Protein AF-W5MY92-F1 (afdb_monomer_lite)

Foldseek 3Di:
DDQDDDDVTDDDDDPDHDDDWFFQLPSQRPPCVPPPDDDDPVVQVVSCVVCVVVVNNCVCVVRVHRGHTDDPPD

Sequence (74 aa):
MNACFGPHGILFLPQKPYLTDGTLREQVIYPLKKIYPVTGSADDERILRFLELAGVPGLLKRTGGLDENVDWNW

Organism: Lepisosteus oculatus (NCBI:txid7918)

pLDDT: mean 85.02, std 10.85, range [46.19, 97.12]

InterPro domains:
  IPR050835 ATP-binding cassette sub-family D [PTHR11384] (8-73)

Radius of gyration: 13.37 Å; chains: 1; bounding box: 30×34×30 Å

Secondary structure (DSSP, 8-state):
----BSTTSB-PPPSS----SEEHHHHHTTT-TTTS-S--HHHHHHHHHHHHHTT-THHHHHHTSSSSEE----

Structure (mmCIF, N/CA/C/O backbone):
data_AF-W5MY92-F1
#
_entry.id   AF-W5MY92-F1
#
loop_
_atom_site.group_PDB
_atom_site.id
_atom_site.type_symbol
_atom_site.label_atom_id
_atom_site.label_alt_id
_atom_site.label_comp_id
_atom_site.label_asym_id
_atom_site.label_entity_id
_atom_site.label_seq_id
_atom_site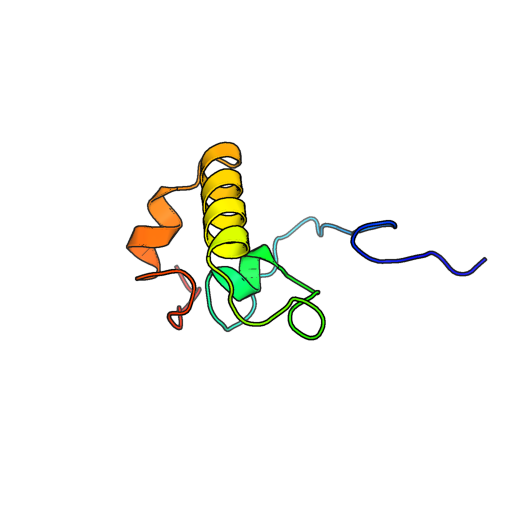.pdbx_PDB_ins_code
_atom_site.Cartn_x
_atom_site.Cartn_y
_atom_site.Cartn_z
_atom_site.occupancy
_atom_site.B_iso_or_equiv
_atom_site.auth_seq_id
_atom_site.auth_comp_id
_atom_site.auth_asym_id
_atom_site.auth_atom_id
_atom_site.pdbx_PDB_model_num
ATOM 1 N N . MET A 1 1 ? 17.486 -19.713 -16.721 1.00 46.19 1 MET A N 1
ATOM 2 C CA . MET A 1 1 ? 16.612 -18.581 -17.093 1.00 46.19 1 MET A CA 1
ATOM 3 C C . MET A 1 1 ? 16.322 -17.812 -15.820 1.00 46.19 1 MET A C 1
ATOM 5 O O . MET A 1 1 ? 15.651 -18.358 -14.956 1.00 46.19 1 MET A O 1
ATOM 9 N N . ASN A 1 2 ? 16.888 -16.617 -15.649 1.00 53.91 2 ASN A N 1
ATOM 10 C CA . ASN A 1 2 ? 16.535 -15.781 -14.503 1.00 53.91 2 ASN A CA 1
ATOM 11 C C . ASN A 1 2 ? 15.158 -15.190 -14.793 1.00 53.91 2 ASN A C 1
ATOM 13 O O . ASN A 1 2 ? 15.014 -14.429 -15.746 1.00 53.91 2 ASN A O 1
ATOM 17 N N . ALA A 1 3 ? 14.143 -15.586 -14.029 1.00 59.81 3 ALA A N 1
ATOM 18 C CA . ALA A 1 3 ? 12.867 -14.894 -14.076 1.00 59.81 3 ALA A CA 1
ATOM 19 C C . ALA A 1 3 ? 13.106 -13.439 -13.647 1.00 59.81 3 ALA A C 1
ATOM 21 O O . ALA A 1 3 ? 13.642 -13.186 -12.568 1.00 59.81 3 ALA A O 1
ATOM 22 N N . CYS A 1 4 ? 12.752 -12.487 -14.507 1.00 73.69 4 CYS A N 1
ATOM 23 C CA . CYS A 1 4 ? 12.711 -11.084 -14.121 1.00 73.69 4 CYS A CA 1
ATOM 24 C C . CYS A 1 4 ? 11.483 -10.899 -13.222 1.00 73.69 4 CYS A C 1
ATOM 26 O O . CYS A 1 4 ? 10.353 -11.089 -13.670 1.00 73.69 4 CYS A O 1
ATOM 28 N N . PHE A 1 5 ? 11.700 -10.574 -11.950 1.00 77.12 5 PHE A N 1
ATOM 29 C CA . PHE A 1 5 ? 10.639 -10.233 -11.001 1.00 77.12 5 PHE A CA 1
ATOM 30 C C . PHE A 1 5 ? 10.480 -8.708 -10.925 1.00 7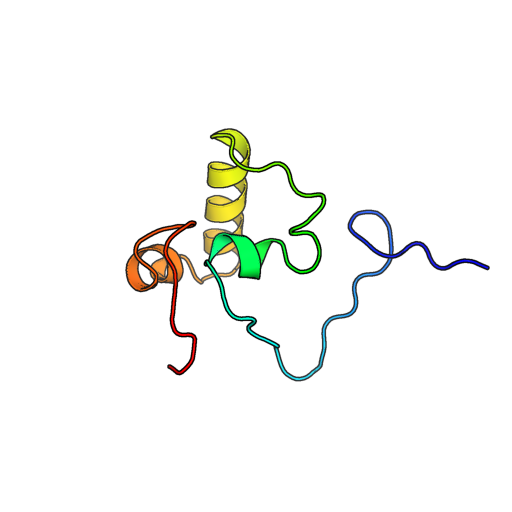7.12 5 PHE A C 1
ATOM 32 O O . PHE A 1 5 ? 11.462 -7.979 -11.076 1.00 77.12 5 PHE A O 1
ATOM 39 N N . GLY A 1 6 ? 9.262 -8.220 -10.672 1.00 74.06 6 GLY A N 1
ATOM 40 C CA . GLY A 1 6 ? 8.977 -6.788 -10.486 1.00 74.06 6 GLY A CA 1
ATOM 41 C C . GLY A 1 6 ? 8.118 -6.155 -11.596 1.00 74.06 6 GLY A C 1
ATOM 42 O O . GLY A 1 6 ? 7.503 -6.885 -12.370 1.00 74.06 6 GLY A O 1
ATOM 43 N N . PRO A 1 7 ? 8.059 -4.809 -11.695 1.00 76.31 7 PRO A N 1
ATOM 44 C CA . PRO A 1 7 ? 7.098 -4.073 -12.539 1.00 76.31 7 PRO A CA 1
ATOM 45 C C . PRO A 1 7 ? 7.085 -4.425 -14.030 1.00 76.31 7 PRO A C 1
ATOM 47 O O . PRO A 1 7 ? 6.061 -4.279 -14.689 1.00 76.31 7 PRO A O 1
ATOM 50 N N . HIS A 1 8 ? 8.224 -4.870 -14.562 1.00 82.81 8 HIS A N 1
ATOM 51 C CA . HIS A 1 8 ? 8.388 -5.273 -15.964 1.00 82.81 8 HIS A CA 1
ATOM 52 C C . HIS A 1 8 ? 8.542 -6.792 -16.129 1.00 82.81 8 HIS A C 1
ATOM 54 O O . HIS A 1 8 ? 8.973 -7.272 -17.174 1.00 82.81 8 HIS A O 1
ATOM 60 N N . GLY A 1 9 ? 8.244 -7.544 -15.073 1.00 86.25 9 GLY A N 1
ATOM 61 C CA . GLY A 1 9 ? 8.425 -8.981 -14.988 1.00 86.25 9 GLY A CA 1
ATOM 62 C C . GLY A 1 9 ? 7.196 -9.661 -14.400 1.00 86.25 9 GLY A C 1
ATOM 63 O O . GLY A 1 9 ? 6.063 -9.281 -14.683 1.00 86.25 9 GLY A O 1
ATOM 64 N N . ILE A 1 10 ? 7.421 -10.682 -13.578 1.00 87.56 10 ILE A N 1
ATOM 65 C CA . ILE A 1 10 ? 6.346 -11.422 -12.911 1.00 87.56 10 ILE A CA 1
ATOM 66 C C . ILE A 1 10 ? 6.156 -10.885 -11.485 1.00 87.56 10 ILE A C 1
ATOM 68 O O . ILE A 1 10 ? 7.126 -10.755 -10.730 1.00 87.56 10 ILE A O 1
ATOM 72 N N . LEU A 1 11 ? 4.900 -10.615 -11.113 1.00 87.44 11 LEU A N 1
ATOM 73 C CA . LEU A 1 11 ? 4.462 -10.336 -9.744 1.00 87.44 11 LEU A CA 1
ATOM 74 C C . LEU A 1 11 ? 3.526 -11.458 -9.281 1.00 87.44 11 LEU A C 1
ATOM 76 O O . LEU A 1 11 ? 2.541 -11.765 -9.950 1.00 87.44 11 LEU A O 1
ATOM 80 N N . PHE A 1 12 ? 3.830 -12.061 -8.135 1.00 87.50 12 PHE A N 1
ATOM 81 C CA . PHE A 1 12 ? 3.003 -13.107 -7.540 1.00 87.50 12 PHE A CA 1
ATOM 82 C C . PHE A 1 12 ? 2.040 -12.487 -6.537 1.00 87.50 12 PHE A C 1
ATOM 84 O O . PHE A 1 12 ? 2.473 -11.806 -5.609 1.00 87.50 12 PHE A O 1
ATOM 91 N N . LEU A 1 13 ? 0.747 -12.759 -6.706 1.00 88.75 13 LEU A N 1
ATOM 92 C CA . LEU A 1 13 ? -0.265 -12.427 -5.712 1.00 88.75 13 LEU A CA 1
ATOM 93 C C . LEU A 1 13 ? -0.653 -13.703 -4.952 1.00 88.75 13 LEU A C 1
ATOM 95 O O . LEU A 1 13 ? -1.026 -14.696 -5.58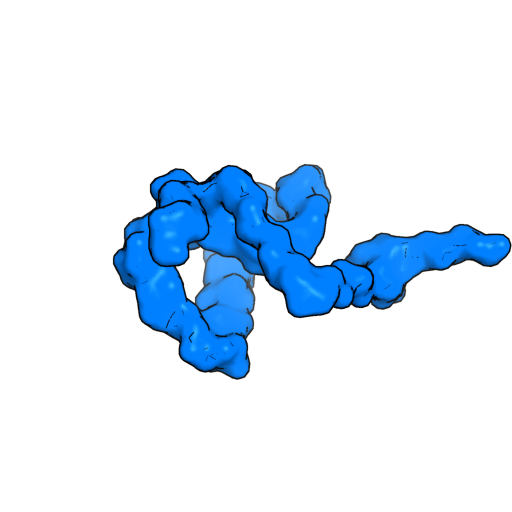3 1.00 88.75 13 LEU A O 1
ATOM 99 N N . PRO A 1 14 ? -0.535 -13.716 -3.616 1.00 90.62 14 PRO A N 1
ATOM 100 C CA . PRO A 1 14 ? -0.930 -14.859 -2.805 1.00 90.62 14 PRO A CA 1
ATOM 101 C C . PRO A 1 14 ? -2.454 -15.021 -2.792 1.00 90.62 14 PRO A C 1
ATOM 103 O O . PRO A 1 14 ? -3.203 -14.072 -3.009 1.00 90.62 14 PRO A O 1
ATOM 106 N N . GLN A 1 15 ? -2.928 -16.223 -2.458 1.00 94.44 15 GLN A N 1
ATOM 107 C CA . GLN A 1 15 ? -4.364 -16.477 -2.294 1.00 94.44 15 GLN A CA 1
ATOM 108 C C . GLN A 1 15 ? -4.966 -15.730 -1.090 1.00 94.44 15 GLN A C 1
ATOM 110 O O . GLN A 1 15 ? -6.143 -15.378 -1.108 1.00 94.44 15 GLN A O 1
ATOM 115 N N . LYS A 1 16 ? -4.168 -15.496 -0.040 1.00 90.75 16 LYS A N 1
ATOM 116 C CA . LYS A 1 16 ? -4.528 -14.651 1.104 1.00 90.75 16 LYS A CA 1
ATOM 117 C C . LYS A 1 16 ? -3.659 -13.395 1.073 1.00 90.75 16 LYS A C 1
ATOM 119 O O . LYS A 1 16 ? -2.440 -13.553 1.025 1.00 90.75 16 LYS A O 1
ATOM 124 N N . PRO A 1 17 ? -4.246 -12.187 1.090 1.00 86.69 17 PRO A N 1
ATOM 125 C CA . PRO A 1 17 ? -3.470 -10.957 1.052 1.00 86.69 17 PRO A CA 1
ATOM 126 C C . PRO A 1 17 ? -2.600 -10.830 2.305 1.00 86.69 17 PRO A C 1
ATOM 128 O O . PRO A 1 17 ? -3.021 -11.196 3.403 1.00 86.69 17 PRO A O 1
ATOM 131 N N . TYR A 1 18 ? -1.397 -10.292 2.126 1.00 83.56 18 TYR A N 1
ATOM 132 C CA . TYR A 1 18 ? -0.537 -9.870 3.223 1.00 83.56 18 TYR A CA 1
ATOM 133 C C . TYR A 1 18 ? -0.645 -8.359 3.357 1.00 83.56 18 TYR A C 1
ATOM 135 O O . TYR A 1 18 ? -0.451 -7.646 2.374 1.00 83.56 18 TYR A O 1
ATOM 143 N N . LEU A 1 19 ? -0.940 -7.897 4.566 1.00 86.38 19 LEU A N 1
ATOM 144 C CA . LEU A 1 19 ? -0.777 -6.501 4.942 1.00 86.38 19 LEU A CA 1
ATOM 145 C C . LEU A 1 19 ? 0.467 -6.433 5.817 1.00 86.38 19 LEU A C 1
ATOM 147 O O . LEU A 1 19 ? 0.568 -7.166 6.801 1.00 86.38 19 LEU A O 1
ATOM 151 N N . THR A 1 20 ? 1.451 -5.638 5.408 1.00 82.50 20 THR A N 1
ATOM 152 C CA . THR A 1 20 ? 2.644 -5.409 6.232 1.00 82.50 20 THR A CA 1
ATOM 153 C C . THR A 1 20 ? 2.397 -4.252 7.184 1.00 82.50 20 THR A C 1
ATOM 155 O O . THR A 1 20 ? 1.551 -3.405 6.917 1.00 82.50 20 THR A O 1
ATOM 158 N N . ASP A 1 21 ? 3.187 -4.144 8.244 1.00 87.12 21 ASP A N 1
ATOM 159 C CA . ASP A 1 21 ? 3.227 -2.899 9.006 1.00 87.12 21 ASP A CA 1
ATOM 160 C C . ASP A 1 21 ? 3.682 -1.748 8.097 1.00 87.12 21 ASP A C 1
ATOM 162 O O . ASP A 1 21 ? 4.504 -1.947 7.190 1.00 87.12 21 ASP A O 1
ATOM 166 N N . GLY A 1 22 ? 3.141 -0.554 8.332 1.00 89.38 22 GLY A N 1
ATOM 167 C CA . GLY A 1 22 ? 3.509 0.655 7.600 1.00 89.38 22 GLY A CA 1
ATOM 168 C C . GLY A 1 22 ? 2.319 1.423 7.042 1.00 89.38 22 GLY A C 1
ATOM 169 O O . GLY A 1 22 ? 1.165 1.207 7.420 1.00 89.38 22 GLY A O 1
ATOM 170 N N . THR A 1 23 ? 2.625 2.349 6.142 1.00 92.69 23 THR A N 1
ATOM 171 C CA . THR A 1 23 ? 1.668 3.333 5.627 1.00 92.69 23 THR A CA 1
ATOM 172 C C . THR A 1 23 ? 0.830 2.779 4.473 1.00 92.69 23 THR A C 1
ATOM 174 O O . THR A 1 23 ? 1.155 1.745 3.880 1.00 92.69 23 THR A O 1
ATOM 177 N N . LEU A 1 24 ? -0.252 3.474 4.103 1.00 93.12 24 LEU A N 1
ATOM 178 C CA . LEU A 1 24 ? -1.056 3.103 2.931 1.00 93.12 24 LEU A CA 1
ATOM 179 C C . LEU A 1 24 ? -0.217 3.107 1.644 1.00 93.12 24 LEU A C 1
ATOM 181 O O . LEU A 1 24 ? -0.366 2.208 0.815 1.00 93.12 24 LEU A O 1
ATOM 185 N N . ARG A 1 25 ? 0.699 4.074 1.491 1.00 92.31 25 ARG A N 1
ATOM 186 C CA . ARG A 1 25 ? 1.644 4.117 0.367 1.00 92.31 25 ARG A CA 1
ATOM 187 C C . ARG A 1 25 ? 2.440 2.824 0.289 1.00 92.31 25 ARG A C 1
ATOM 189 O O . ARG A 1 25 ? 2.533 2.237 -0.784 1.00 92.31 25 ARG A O 1
ATOM 196 N N . GLU A 1 26 ? 2.978 2.377 1.419 1.00 90.44 26 GLU A N 1
ATOM 197 C CA . GLU A 1 26 ? 3.818 1.183 1.502 1.00 90.44 26 GLU A CA 1
ATOM 198 C C . GLU A 1 26 ? 3.061 -0.096 1.139 1.00 90.44 26 GLU A C 1
ATOM 200 O O . GLU A 1 26 ? 3.631 -0.947 0.455 1.00 90.44 26 GLU A O 1
ATOM 205 N N . GLN A 1 27 ? 1.773 -0.193 1.493 1.00 90.75 27 GLN A N 1
ATOM 206 C CA . GLN A 1 27 ? 0.918 -1.297 1.045 1.00 90.75 27 GLN A CA 1
ATOM 207 C C . GLN A 1 27 ? 0.729 -1.296 -0.473 1.00 90.75 27 GLN A C 1
ATOM 209 O O . GLN A 1 27 ? 0.858 -2.335 -1.116 1.00 90.75 27 GLN A O 1
ATOM 214 N N . VAL A 1 28 ? 0.440 -0.133 -1.065 1.00 91.00 28 VAL A N 1
ATOM 215 C CA . VAL A 1 28 ? 0.162 -0.022 -2.507 1.00 91.00 28 VAL A CA 1
ATOM 216 C C . VAL A 1 28 ? 1.404 -0.323 -3.347 1.00 91.00 28 VAL A C 1
ATOM 218 O O . VAL A 1 28 ? 1.298 -0.958 -4.395 1.00 91.00 28 VAL A O 1
ATOM 221 N N . ILE A 1 29 ? 2.586 0.112 -2.900 1.00 88.75 29 ILE A N 1
ATOM 222 C CA . ILE A 1 29 ? 3.844 -0.086 -3.638 1.00 88.75 29 ILE A CA 1
ATOM 223 C C . ILE A 1 29 ? 4.547 -1.407 -3.306 1.00 88.75 29 ILE A C 1
ATOM 225 O O . ILE A 1 29 ? 5.638 -1.652 -3.827 1.00 88.75 29 ILE A O 1
ATOM 229 N N . TYR A 1 30 ? 3.996 -2.246 -2.425 1.00 87.81 30 TYR A N 1
ATOM 230 C CA . TYR A 1 30 ? 4.627 -3.502 -2.022 1.00 87.81 30 TYR A CA 1
ATOM 231 C C . TYR A 1 30 ? 4.952 -4.390 -3.245 1.00 87.81 30 TYR A C 1
ATOM 233 O O . TYR A 1 30 ? 4.120 -4.518 -4.145 1.00 87.81 30 TYR A O 1
ATOM 241 N N . PRO A 1 31 ? 6.134 -5.044 -3.313 1.00 86.44 31 PRO A N 1
ATOM 242 C CA . PRO A 1 31 ? 7.241 -5.079 -2.341 1.00 86.44 31 PRO A CA 1
ATOM 243 C C . PRO A 1 31 ? 8.346 -4.031 -2.601 1.00 86.44 31 PRO A C 1
ATOM 245 O O . PRO A 1 31 ? 9.492 -4.196 -2.180 1.00 86.44 31 PRO A O 1
ATOM 248 N N . LEU A 1 32 ? 8.049 -2.958 -3.333 1.00 85.44 32 LEU A N 1
ATOM 249 C CA . LEU A 1 32 ? 9.044 -2.086 -3.965 1.00 85.44 32 LEU A CA 1
ATOM 250 C C . LEU A 1 32 ? 9.504 -0.904 -3.098 1.00 85.44 32 LEU A C 1
ATOM 252 O O . LEU A 1 32 ? 10.217 -0.041 -3.601 1.00 85.44 32 LEU A O 1
ATOM 256 N N . LYS A 1 33 ? 9.173 -0.869 -1.800 1.00 81.31 33 LYS A N 1
ATOM 257 C CA . LYS A 1 33 ? 9.480 0.244 -0.871 1.00 81.31 33 LYS A CA 1
ATOM 258 C C . LYS A 1 33 ? 10.919 0.779 -0.962 1.00 81.31 33 LYS A C 1
ATOM 260 O O . LYS A 1 33 ? 11.129 1.975 -0.832 1.00 81.31 33 LYS A O 1
ATOM 265 N N . LYS A 1 34 ? 11.917 -0.085 -1.196 1.00 78.12 34 LYS A N 1
ATOM 266 C CA . LYS A 1 34 ? 13.340 0.312 -1.272 1.00 78.12 34 LYS A CA 1
ATOM 267 C C . LYS A 1 34 ? 13.746 1.001 -2.578 1.00 78.12 34 LYS A C 1
ATOM 269 O O . LYS A 1 34 ? 14.783 1.653 -2.605 1.00 78.12 34 LYS A O 1
ATOM 274 N N . ILE A 1 35 ? 12.995 0.786 -3.655 1.00 77.06 35 ILE A N 1
ATOM 275 C CA . ILE A 1 35 ? 13.325 1.279 -5.001 1.00 77.06 35 ILE A CA 1
ATOM 276 C C . ILE A 1 35 ? 12.300 2.287 -5.521 1.00 77.06 35 ILE A C 1
ATOM 278 O O . ILE A 1 35 ? 12.559 2.960 -6.514 1.00 77.06 35 ILE A O 1
ATOM 282 N N . TYR A 1 36 ? 11.139 2.375 -4.873 1.00 73.56 36 TYR A N 1
ATOM 283 C CA . TYR A 1 36 ? 10.146 3.388 -5.178 1.00 73.56 36 TYR A CA 1
ATOM 284 C C . TYR A 1 36 ? 10.643 4.740 -4.645 1.00 73.56 36 TYR A C 1
ATOM 286 O O . TYR A 1 36 ? 11.039 4.812 -3.477 1.00 73.56 36 TYR A O 1
ATOM 294 N N . PRO A 1 37 ? 10.666 5.801 -5.466 1.00 67.00 37 PRO A N 1
ATOM 295 C CA . PRO A 1 37 ? 11.117 7.110 -5.021 1.00 67.00 37 PRO A CA 1
ATOM 296 C C . PRO A 1 37 ? 10.258 7.602 -3.853 1.00 67.00 37 PRO A C 1
ATOM 298 O O . PRO A 1 37 ? 9.028 7.536 -3.878 1.00 67.00 37 PRO A O 1
ATOM 301 N N . VAL A 1 38 ? 10.924 8.088 -2.807 1.00 62.62 38 VAL A N 1
ATOM 302 C CA . VAL A 1 38 ? 10.250 8.702 -1.667 1.00 62.62 38 VAL A CA 1
ATOM 303 C C . VAL A 1 38 ? 9.783 10.084 -2.116 1.00 62.62 38 VAL A C 1
ATOM 305 O O . VAL A 1 38 ? 10.577 11.014 -2.214 1.00 62.62 38 VAL A O 1
ATOM 308 N N . THR A 1 39 ? 8.478 10.180 -2.371 1.00 61.03 39 THR A N 1
ATOM 309 C CA . THR A 1 39 ? 7.659 11.399 -2.477 1.00 61.03 39 THR A CA 1
ATOM 310 C C . THR A 1 39 ? 7.859 12.292 -3.710 1.00 61.03 39 THR A C 1
ATOM 312 O O . THR A 1 39 ? 8.899 12.907 -3.925 1.00 61.03 39 THR A O 1
ATOM 315 N N . GLY A 1 40 ? 6.777 12.427 -4.479 1.00 65.94 40 GLY A N 1
ATOM 316 C CA . GLY A 1 40 ? 6.561 13.446 -5.502 1.00 65.94 40 GLY A CA 1
ATOM 317 C C . GLY A 1 40 ? 5.065 13.527 -5.823 1.00 65.94 40 GLY A C 1
ATOM 318 O O . GLY A 1 40 ? 4.401 12.495 -5.872 1.00 65.94 40 GLY A O 1
ATOM 319 N N . SER A 1 41 ? 4.525 14.732 -6.054 1.00 70.31 41 SER A N 1
ATOM 320 C CA . SER A 1 41 ? 3.076 14.958 -6.279 1.00 70.31 41 SER A CA 1
ATOM 321 C C . SER A 1 41 ? 2.473 14.038 -7.351 1.00 70.31 41 SER A C 1
ATOM 323 O O . SER A 1 41 ? 1.347 13.570 -7.215 1.00 70.31 41 SER A O 1
ATOM 325 N N . ALA A 1 42 ? 3.245 13.729 -8.397 1.00 71.69 42 ALA A N 1
ATOM 326 C CA . ALA A 1 42 ? 2.806 12.863 -9.489 1.00 71.69 42 ALA A CA 1
ATOM 327 C C . ALA A 1 42 ? 2.584 11.395 -9.063 1.00 71.69 42 ALA A C 1
ATOM 329 O O . ALA A 1 42 ? 1.728 10.713 -9.628 1.00 71.69 42 ALA A O 1
ATOM 330 N N . ASP A 1 43 ? 3.332 10.896 -8.075 1.00 82.56 43 ASP A N 1
ATOM 331 C CA . ASP A 1 43 ? 3.157 9.535 -7.560 1.00 82.56 43 ASP A CA 1
ATOM 332 C C . ASP A 1 43 ? 1.941 9.432 -6.639 1.00 82.56 43 ASP A C 1
ATOM 334 O O . ASP A 1 43 ? 1.222 8.433 -6.679 1.00 82.56 43 ASP A O 1
ATOM 338 N N . ASP A 1 44 ? 1.665 10.478 -5.863 1.00 90.62 44 ASP A N 1
ATOM 339 C CA . ASP A 1 44 ? 0.492 10.549 -4.992 1.00 90.62 44 ASP A CA 1
ATOM 340 C C . ASP A 1 44 ? -0.785 10.514 -5.828 1.00 90.62 44 ASP A C 1
ATOM 342 O O . ASP A 1 44 ? -1.651 9.669 -5.606 1.00 90.62 44 ASP A O 1
ATOM 346 N N . GLU A 1 45 ? -0.861 11.347 -6.868 1.00 92.19 45 GLU A N 1
ATOM 347 C CA . GLU A 1 45 ? -1.975 11.346 -7.822 1.00 92.19 45 GLU A CA 1
ATOM 348 C C . GLU A 1 45 ? -2.170 9.973 -8.474 1.00 92.19 45 GLU A C 1
ATOM 350 O O . GLU A 1 45 ? -3.300 9.501 -8.639 1.00 92.19 45 GLU A O 1
ATOM 355 N N . ARG A 1 46 ? -1.070 9.292 -8.813 1.00 91.44 46 ARG A N 1
ATOM 356 C CA . ARG A 1 46 ? -1.117 7.951 -9.395 1.00 91.44 46 ARG A CA 1
ATOM 357 C C . ARG A 1 46 ? -1.660 6.919 -8.409 1.00 91.44 46 ARG A C 1
ATOM 359 O O . ARG A 1 46 ? -2.490 6.099 -8.807 1.00 91.44 46 ARG A O 1
ATOM 366 N N . ILE A 1 47 ? -1.224 6.955 -7.150 1.00 92.69 47 ILE A N 1
ATOM 367 C CA . ILE A 1 47 ? -1.727 6.070 -6.092 1.00 92.69 47 ILE A CA 1
ATOM 368 C C . ILE A 1 47 ? -3.219 6.316 -5.872 1.00 92.69 47 ILE A C 1
ATOM 370 O O . ILE A 1 47 ? -4.000 5.366 -5.905 1.00 92.69 47 ILE A O 1
ATOM 374 N N . LEU A 1 48 ? -3.633 7.576 -5.730 1.00 94.62 48 LEU A N 1
ATOM 375 C CA . LEU A 1 48 ? -5.036 7.947 -5.542 1.00 94.62 48 LEU A CA 1
ATOM 376 C C . LEU A 1 48 ? -5.908 7.456 -6.700 1.00 94.62 48 LEU A C 1
ATOM 378 O O . LEU A 1 48 ? -6.946 6.836 -6.475 1.00 94.62 48 LEU A O 1
ATOM 382 N N . ARG A 1 49 ? -5.448 7.627 -7.944 1.00 95.50 49 ARG A N 1
ATOM 383 C CA . ARG A 1 49 ? -6.143 7.104 -9.125 1.00 95.50 49 ARG A CA 1
ATOM 384 C C . ARG A 1 49 ? -6.316 5.586 -9.075 1.00 95.50 49 ARG A C 1
ATOM 386 O O . ARG A 1 49 ? -7.364 5.085 -9.473 1.00 95.50 49 ARG A O 1
ATOM 393 N N . PHE A 1 50 ? -5.311 4.839 -8.622 1.00 95.19 50 PHE A N 1
ATOM 394 C CA . PHE A 1 50 ? -5.439 3.386 -8.506 1.00 95.19 50 PHE A CA 1
ATOM 395 C C . PHE A 1 50 ? -6.363 2.954 -7.365 1.00 95.19 50 PHE A C 1
ATOM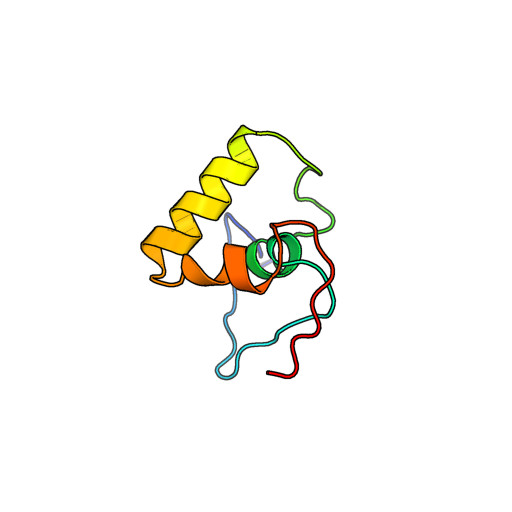 397 O O . PHE A 1 50 ? -7.076 1.969 -7.538 1.00 95.19 50 PHE A O 1
ATOM 404 N N . LEU A 1 51 ? -6.419 3.693 -6.252 1.00 95.69 51 LEU A N 1
ATOM 405 C CA . LEU A 1 51 ? -7.394 3.438 -5.184 1.00 95.69 51 LEU A CA 1
ATOM 406 C C . LEU A 1 51 ? -8.837 3.617 -5.678 1.00 95.69 51 LEU A C 1
ATOM 408 O O . LEU A 1 51 ? -9.692 2.789 -5.361 1.00 95.69 51 LEU A O 1
ATOM 412 N N . GLU A 1 52 ? -9.090 4.641 -6.498 1.00 96.69 52 GLU A N 1
ATOM 413 C CA . GLU A 1 52 ? -10.384 4.843 -7.166 1.00 96.69 52 GLU A CA 1
ATOM 414 C C . GLU A 1 52 ? -10.720 3.677 -8.106 1.00 96.69 52 GLU A C 1
ATOM 416 O O . GLU A 1 52 ? -11.791 3.081 -8.009 1.00 96.69 52 GLU A O 1
ATOM 421 N N . LEU A 1 53 ? -9.784 3.290 -8.982 1.00 97.12 53 LEU A N 1
ATOM 422 C CA . LEU A 1 53 ? -9.985 2.185 -9.931 1.00 97.12 53 LEU A CA 1
ATOM 423 C C . LEU A 1 53 ? -10.203 0.833 -9.239 1.00 97.12 53 LEU A C 1
ATOM 425 O O . LEU A 1 53 ? -10.941 -0.005 -9.753 1.00 97.12 53 LEU A O 1
ATOM 429 N N . ALA A 1 54 ? -9.577 0.619 -8.083 1.00 95.44 54 ALA A N 1
ATOM 430 C CA . ALA A 1 54 ? -9.756 -0.576 -7.265 1.00 95.44 54 ALA A CA 1
ATOM 431 C C . ALA A 1 54 ? -11.035 -0.541 -6.404 1.00 95.44 54 ALA A C 1
ATOM 433 O O . ALA A 1 54 ? -11.325 -1.514 -5.710 1.00 95.44 54 ALA A O 1
ATOM 434 N N . GLY A 1 55 ? -11.806 0.554 -6.432 1.00 96.56 55 GLY A N 1
ATOM 435 C CA . GLY A 1 55 ? -13.052 0.691 -5.677 1.00 96.56 55 GLY A CA 1
ATOM 436 C C . GLY A 1 55 ? -12.854 0.876 -4.170 1.00 96.56 55 GLY A C 1
ATOM 437 O O . GLY A 1 55 ? -13.778 0.633 -3.396 1.00 96.56 55 GLY A O 1
ATOM 438 N N . VAL A 1 56 ? -11.666 1.309 -3.737 1.00 95.19 56 VAL A N 1
ATOM 439 C CA . VAL A 1 56 ? -11.311 1.498 -2.320 1.00 95.19 56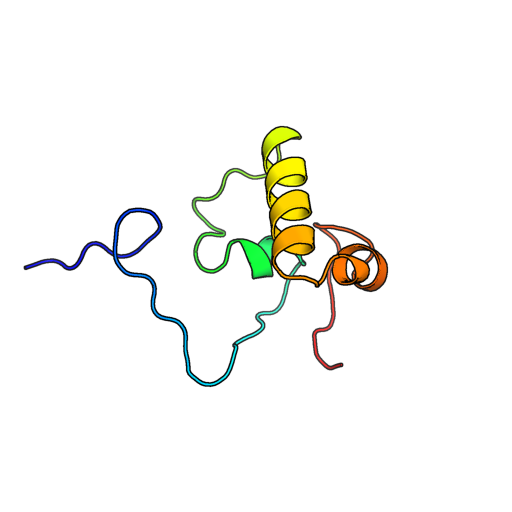 VAL A CA 1
ATOM 440 C C . VAL A 1 56 ? -10.867 2.931 -1.964 1.00 95.19 56 VAL A C 1
ATOM 442 O O . VAL A 1 56 ? -9.984 3.104 -1.119 1.00 95.19 56 VAL A O 1
ATOM 445 N N . PRO A 1 57 ? -11.479 3.998 -2.514 1.00 94.25 57 PRO A N 1
ATOM 446 C CA . PRO A 1 57 ? -11.025 5.367 -2.252 1.00 94.25 57 PRO A CA 1
ATOM 447 C C . PRO A 1 57 ? -11.211 5.802 -0.793 1.00 94.25 57 PRO A C 1
ATOM 449 O O . PRO A 1 57 ? -10.445 6.606 -0.263 1.00 94.25 57 PRO A O 1
ATOM 452 N N . GLY A 1 58 ? -12.181 5.204 -0.091 1.00 94.38 58 GLY A N 1
ATOM 453 C CA . GLY A 1 58 ? -12.417 5.448 1.332 1.00 94.38 58 GLY A CA 1
ATOM 454 C C . GLY A 1 58 ? -11.250 5.046 2.242 1.00 94.38 58 GLY A C 1
ATOM 455 O O . GLY A 1 58 ? -11.214 5.490 3.391 1.00 94.38 58 GLY A O 1
ATOM 456 N N . LEU A 1 59 ? -10.288 4.247 1.755 1.00 93.31 59 LEU A N 1
ATOM 457 C CA . LEU A 1 59 ? -9.100 3.881 2.526 1.00 93.31 59 LEU A CA 1
ATOM 458 C C . LEU A 1 59 ? -8.282 5.103 2.920 1.00 93.31 59 LEU A C 1
ATOM 460 O O . LEU A 1 59 ? -7.917 5.194 4.083 1.00 93.31 59 LEU A O 1
ATOM 464 N N . LEU A 1 60 ? -8.093 6.073 2.021 1.00 94.06 60 LEU A N 1
ATOM 465 C CA . LEU A 1 60 ? -7.288 7.264 2.309 1.00 94.06 60 LEU A CA 1
ATOM 466 C C . LEU A 1 60 ? -7.783 8.009 3.557 1.00 94.06 60 LEU A C 1
ATOM 468 O O . LEU A 1 60 ? -7.000 8.423 4.407 1.00 94.06 60 LEU A O 1
ATOM 472 N N . LYS A 1 61 ? -9.108 8.145 3.691 1.00 93.19 61 LYS A N 1
ATOM 473 C CA . LYS A 1 61 ? -9.728 8.785 4.856 1.00 93.19 61 LYS A CA 1
ATOM 474 C C . LYS A 1 61 ? -9.567 7.942 6.121 1.00 93.19 61 LYS A C 1
ATOM 476 O O . LYS A 1 61 ? -9.378 8.498 7.196 1.00 93.19 61 LYS A O 1
ATOM 481 N N . ARG A 1 62 ? -9.673 6.616 6.004 1.00 91.69 62 ARG A N 1
ATOM 482 C CA . ARG A 1 62 ? -9.538 5.692 7.139 1.00 91.69 62 ARG A CA 1
ATOM 483 C C . ARG A 1 62 ? -8.106 5.617 7.661 1.00 91.69 62 ARG A C 1
ATOM 485 O O . ARG A 1 62 ? -7.930 5.444 8.859 1.00 91.69 62 ARG A O 1
ATOM 492 N N . THR A 1 63 ? -7.119 5.746 6.779 1.00 92.62 63 THR A N 1
ATOM 493 C CA . THR A 1 63 ? -5.696 5.691 7.127 1.00 92.62 63 THR A CA 1
ATOM 494 C C . THR A 1 63 ? -5.140 7.037 7.576 1.00 92.62 63 THR A C 1
ATOM 496 O O . THR A 1 63 ? -4.032 7.077 8.084 1.00 92.62 63 THR A O 1
ATOM 499 N N . GLY A 1 64 ? -5.881 8.138 7.404 1.00 91.75 64 GLY A N 1
ATOM 500 C CA . GLY A 1 64 ? -5.414 9.487 7.744 1.00 91.75 64 GLY A CA 1
ATOM 501 C C . GLY A 1 64 ? -4.494 10.118 6.693 1.00 91.75 64 GLY A C 1
ATOM 502 O O . GLY A 1 64 ? -4.035 11.238 6.882 1.00 91.75 64 GLY A O 1
ATOM 503 N N . GLY A 1 65 ? -4.258 9.437 5.570 1.00 92.56 65 GLY A N 1
ATOM 504 C CA . GLY A 1 65 ? -3.340 9.872 4.521 1.00 92.56 65 GLY A CA 1
ATOM 505 C C . GLY A 1 65 ? -2.568 8.709 3.900 1.00 92.56 65 GLY A C 1
ATOM 506 O O . GLY A 1 65 ? -2.790 7.542 4.234 1.00 92.56 65 GLY A O 1
ATOM 507 N N . LEU A 1 66 ? -1.667 9.033 2.967 1.00 92.38 66 LEU A N 1
ATOM 508 C CA . LEU A 1 66 ? -0.793 8.047 2.321 1.00 92.38 66 LEU A CA 1
ATOM 509 C C . LEU A 1 66 ? 0.363 7.606 3.222 1.00 92.38 66 LEU A C 1
ATOM 511 O O . LEU A 1 66 ? 0.770 6.449 3.148 1.00 92.38 66 LEU A O 1
ATOM 515 N N . ASP A 1 67 ? 0.865 8.514 4.058 1.00 91.62 67 ASP A N 1
ATOM 516 C CA . ASP A 1 67 ? 2.129 8.367 4.791 1.00 91.62 67 ASP A CA 1
ATOM 517 C C . ASP A 1 67 ? 1.948 8.248 6.315 1.00 91.62 67 ASP A C 1
ATOM 519 O O . ASP A 1 67 ? 2.922 8.203 7.062 1.00 91.62 67 ASP A O 1
ATOM 523 N N . GLU A 1 68 ? 0.703 8.139 6.776 1.00 91.56 68 GLU A N 1
ATOM 524 C CA . GLU A 1 68 ? 0.387 7.875 8.179 1.00 91.56 68 GLU A CA 1
ATOM 525 C C . GLU A 1 68 ? 0.600 6.398 8.527 1.00 91.56 68 GLU A C 1
ATOM 527 O O . GLU A 1 68 ? 0.341 5.505 7.713 1.00 91.56 68 GLU A O 1
ATOM 532 N N . ASN A 1 69 ? 1.061 6.130 9.751 1.00 88.50 69 ASN A N 1
ATOM 533 C CA . ASN A 1 69 ? 1.174 4.763 10.259 1.00 88.50 69 ASN A CA 1
ATOM 534 C C . ASN A 1 69 ? -0.209 4.218 10.622 1.00 88.50 69 ASN A C 1
ATOM 536 O O . ASN A 1 69 ? -0.965 4.860 11.350 1.00 88.50 69 ASN A O 1
ATOM 540 N N . VAL A 1 70 ? -0.514 3.010 10.149 1.00 86.81 70 VAL A N 1
ATOM 541 C CA . VAL A 1 70 ? -1.825 2.376 10.315 1.00 86.81 70 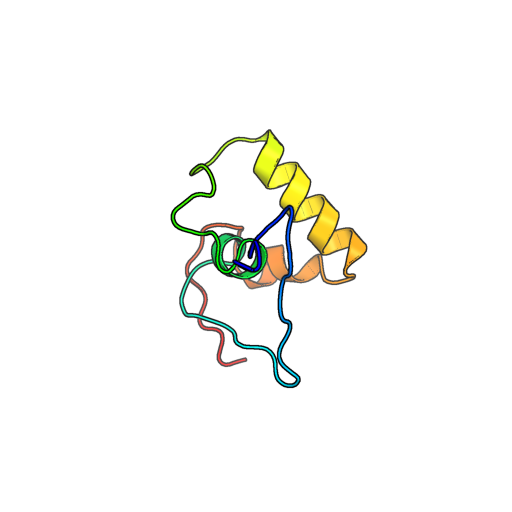VAL A CA 1
ATOM 542 C C . VAL A 1 70 ? -1.656 1.023 10.991 1.00 86.81 70 VAL A C 1
ATOM 544 O O . VAL A 1 70 ? -0.799 0.233 10.597 1.00 86.81 70 VAL A O 1
ATOM 547 N N . ASP A 1 71 ? -2.500 0.746 11.986 1.00 82.50 71 ASP A N 1
ATOM 548 C CA . ASP A 1 71 ? -2.693 -0.612 12.493 1.00 82.50 71 ASP A CA 1
ATOM 549 C C . ASP A 1 71 ? -3.675 -1.348 11.574 1.00 82.50 71 ASP A C 1
ATOM 551 O O . ASP A 1 71 ? -4.847 -0.981 11.457 1.00 82.50 71 ASP A O 1
ATOM 555 N N . TRP A 1 72 ? -3.180 -2.371 10.882 1.00 81.81 72 TRP A N 1
ATOM 556 C CA . TRP A 1 72 ? -3.942 -3.133 9.895 1.00 81.81 72 TRP A CA 1
ATOM 557 C C . TRP A 1 72 ? -4.788 -4.261 10.517 1.00 81.81 72 TRP A C 1
ATOM 559 O O . TRP A 1 72 ? -5.297 -5.097 9.776 1.00 81.81 72 TRP A O 1
ATOM 569 N N . ASN A 1 73 ? -4.980 -4.288 11.845 1.00 74.06 73 ASN A N 1
ATOM 570 C CA . ASN A 1 73 ? -5.835 -5.247 12.572 1.00 74.06 73 ASN A CA 1
ATOM 571 C C . ASN A 1 73 ? -7.310 -4.800 12.706 1.00 74.06 73 ASN A C 1
ATOM 573 O O . ASN A 1 73 ? -7.882 -4.777 13.796 1.00 74.06 73 ASN A O 1
ATOM 577 N N . TRP A 1 74 ? -7.913 -4.426 11.582 1.00 72.81 74 TRP A N 1
ATOM 578 C CA . TRP A 1 74 ? -9.349 -4.156 11.401 1.00 72.81 74 TRP A CA 1
ATOM 579 C C . TRP A 1 74 ? -10.221 -5.392 11.160 1.00 72.81 74 TRP A C 1
ATOM 581 O O . TRP A 1 74 ? -9.716 -6.392 10.601 1.00 72.81 74 TRP A O 1
#